Protein AF-A0A7C4N3E0-F1 (afdb_monomer_lite)

Foldseek 3Di:
DVVVVVVLVVLCVPFEEADDQPQAEEEEECPDVVVLVVVQVVCVVVVGNYDHFDWDPQLVVLVVLDDVPADSVLSGRLRRVVVVLVVVCVVCPVNRALLRYEYEQEAEDDPDSSNCSQSSSLVVLCVDPRSSNHHYYYDYPVGNVD

Secondary structure (DSSP, 8-state):
-HHHHHHHHHHHHHHEE----TTSEEEE--SSHHHHHHHHHHHHHTT-EEEEPP-SSSHHHHHHH--S-S-HHHHHHHHHHHHHHHHHHHHHGGG--GGGEEEE-----SS-GGGGHHHHHHHHHHTSGGGTT-EEE---TTTTT-

pLDDT: mean 91.71, std 10.37, range [41.34, 98.44]

Structure (mmCIF, N/CA/C/O backbone):
data_AF-A0A7C4N3E0-F1
#
_entry.id   AF-A0A7C4N3E0-F1
#
loop_
_atom_site.group_PDB
_atom_site.id
_atom_site.type_symbol
_atom_site.label_atom_id
_atom_site.label_alt_id
_atom_site.label_comp_id
_atom_site.label_asym_id
_atom_site.label_entity_id
_atom_site.label_seq_id
_atom_site.pdbx_PDB_ins_code
_atom_site.Cartn_x
_atom_site.Cartn_y
_atom_site.Cartn_z
_atom_site.occupancy
_atom_site.B_iso_or_equiv
_atom_site.auth_seq_id
_atom_site.auth_comp_id
_atom_site.auth_asym_id
_atom_site.auth_atom_id
_atom_site.pdbx_PDB_model_num
ATOM 1 N N . MET A 1 1 ? 14.570 20.605 11.450 1.00 49.59 1 MET A N 1
ATOM 2 C CA . MET A 1 1 ? 15.020 19.429 10.667 1.00 49.59 1 MET A CA 1
ATOM 3 C C . MET A 1 1 ? 15.237 18.180 11.523 1.00 49.59 1 MET A C 1
ATOM 5 O O . MET A 1 1 ? 14.588 17.195 11.225 1.00 49.59 1 MET A O 1
ATOM 9 N N . GLN A 1 2 ? 16.041 18.186 12.599 1.00 41.34 2 GLN A N 1
ATOM 10 C CA . GLN A 1 2 ? 16.314 16.962 13.393 1.00 41.34 2 GLN A CA 1
ATOM 11 C C . GLN A 1 2 ? 15.071 16.294 14.026 1.00 41.34 2 GLN A C 1
ATOM 13 O O . GLN A 1 2 ? 14.966 15.071 14.004 1.00 41.34 2 GLN A O 1
ATOM 18 N N . ALA A 1 3 ? 14.106 17.075 14.528 1.00 53.47 3 ALA A N 1
ATOM 19 C CA . ALA A 1 3 ? 12.882 16.536 15.136 1.00 53.47 3 ALA A CA 1
ATOM 20 C C . ALA A 1 3 ? 11.958 15.823 14.124 1.00 53.47 3 ALA A C 1
ATOM 22 O O . ALA A 1 3 ? 11.410 14.769 14.431 1.00 53.47 3 ALA A O 1
ATOM 23 N N . GLN A 1 4 ? 11.841 16.350 12.897 1.00 55.03 4 GLN A N 1
ATOM 24 C CA . GLN A 1 4 ? 11.071 15.713 11.817 1.00 55.03 4 GLN A CA 1
ATOM 25 C C . GLN A 1 4 ? 11.727 14.405 11.368 1.00 55.03 4 GLN A C 1
ATOM 27 O O . GLN A 1 4 ? 11.041 13.399 11.230 1.00 55.03 4 GLN A O 1
ATOM 32 N N . THR A 1 5 ? 13.058 14.382 11.231 1.00 56.62 5 THR A N 1
ATOM 33 C CA . THR A 1 5 ? 13.797 13.159 10.888 1.00 56.62 5 THR A CA 1
ATOM 34 C C . THR A 1 5 ? 13.568 12.055 11.927 1.00 56.62 5 THR A C 1
ATOM 36 O O . THR A 1 5 ? 13.282 10.921 11.554 1.00 56.62 5 THR A O 1
ATOM 39 N N . GLN A 1 6 ? 13.625 12.374 13.227 1.00 62.12 6 GLN A N 1
ATOM 40 C CA . GLN A 1 6 ? 13.362 11.402 14.298 1.00 62.12 6 GLN A CA 1
ATOM 41 C C . GLN A 1 6 ? 11.920 10.870 14.285 1.00 62.12 6 GLN A C 1
ATOM 43 O O . GLN A 1 6 ? 11.712 9.676 14.501 1.00 62.12 6 GLN A O 1
ATOM 48 N N . GLN A 1 7 ? 10.932 11.721 13.992 1.00 63.09 7 GLN A N 1
ATOM 49 C CA . GLN A 1 7 ? 9.534 11.296 13.880 1.00 63.09 7 GLN A CA 1
ATOM 50 C C . GLN A 1 7 ? 9.291 10.372 12.680 1.00 63.09 7 GLN A C 1
ATOM 52 O O . GLN A 1 7 ? 8.605 9.362 12.829 1.00 63.09 7 GLN A O 1
ATOM 57 N N . THR A 1 8 ? 9.909 10.638 11.526 1.00 62.88 8 THR A N 1
ATOM 58 C CA . THR A 1 8 ? 9.799 9.761 10.349 1.00 62.88 8 THR A CA 1
ATOM 59 C C . THR A 1 8 ? 10.345 8.359 10.625 1.00 62.88 8 THR A C 1
ATOM 61 O O . THR A 1 8 ? 9.696 7.365 10.302 1.00 62.88 8 THR A O 1
ATOM 64 N N . PHE A 1 9 ? 11.514 8.250 11.267 1.00 75.06 9 PHE A N 1
ATOM 65 C CA . PHE A 1 9 ? 12.078 6.944 11.627 1.00 75.06 9 PHE A CA 1
ATOM 66 C C . PHE A 1 9 ? 11.201 6.183 12.627 1.00 75.06 9 PHE A C 1
ATOM 68 O O . PHE A 1 9 ? 11.073 4.962 12.522 1.00 75.06 9 PHE A O 1
ATOM 75 N N . ARG A 1 10 ? 10.549 6.899 13.550 1.00 83.38 10 ARG A N 1
ATOM 76 C CA . ARG A 1 10 ? 9.587 6.305 14.479 1.00 83.38 10 ARG A CA 1
ATOM 77 C C . ARG A 1 10 ? 8.357 5.756 13.752 1.00 83.38 10 ARG A C 1
ATOM 79 O O . ARG A 1 10 ? 8.047 4.580 13.935 1.00 83.38 10 ARG A O 1
ATOM 86 N N . SER A 1 11 ? 7.730 6.541 12.872 1.00 88.19 11 SER A N 1
ATOM 87 C CA . SER A 1 11 ? 6.579 6.081 12.076 1.00 88.19 11 SER A CA 1
ATOM 88 C C . SER A 1 11 ? 6.915 4.833 11.258 1.00 88.19 11 SER A C 1
ATOM 90 O O . SER A 1 11 ? 6.170 3.856 11.283 1.00 88.19 11 SER A O 1
ATOM 92 N N . LEU A 1 12 ? 8.086 4.792 10.613 1.00 88.56 12 LEU A N 1
ATOM 93 C CA . LEU A 1 12 ? 8.535 3.601 9.886 1.00 88.56 12 LEU A CA 1
ATOM 94 C C . LEU A 1 12 ? 8.591 2.355 10.782 1.00 88.56 12 LEU A C 1
ATOM 96 O O . LEU A 1 12 ? 8.143 1.293 10.361 1.00 88.56 12 LEU A O 1
ATOM 100 N N . SER A 1 13 ? 9.098 2.477 12.013 1.00 87.31 13 SER A N 1
ATOM 101 C CA . SER A 1 13 ? 9.166 1.350 12.955 1.00 87.31 13 SER A CA 1
ATOM 102 C C . SER A 1 13 ? 7.809 0.918 13.528 1.00 87.31 13 SER A C 1
ATOM 104 O O . SER A 1 13 ? 7.627 -0.260 13.827 1.00 87.31 13 SER A O 1
ATOM 106 N N . GLU A 1 14 ? 6.856 1.841 13.678 1.00 92.06 14 GLU A N 1
ATOM 107 C CA . GLU A 1 14 ? 5.550 1.572 14.301 1.00 92.06 14 GLU A CA 1
ATOM 108 C C . GLU A 1 14 ? 4.483 1.137 13.278 1.00 92.06 14 GLU A C 1
ATOM 110 O O . GLU A 1 14 ? 3.621 0.307 13.583 1.00 92.06 14 GLU A O 1
ATOM 115 N N . ASN A 1 15 ? 4.556 1.662 12.051 1.00 95.69 15 ASN A N 1
ATOM 116 C CA . ASN A 1 15 ? 3.510 1.543 11.034 1.00 95.69 15 ASN A CA 1
ATOM 117 C C . ASN A 1 15 ? 3.8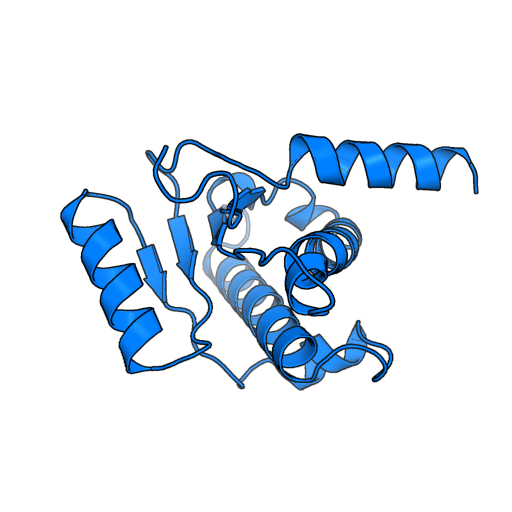95 0.664 9.835 1.00 95.69 15 ASN A C 1
ATOM 119 O O . ASN A 1 15 ? 3.033 0.397 8.996 1.00 95.69 15 ASN A O 1
ATOM 123 N N . VAL A 1 16 ? 5.138 0.178 9.739 1.00 95.50 16 VAL A N 1
ATOM 124 C CA . VAL A 1 16 ? 5.569 -0.766 8.693 1.00 95.50 16 VAL A CA 1
ATOM 125 C C . VAL A 1 16 ? 6.062 -2.059 9.331 1.00 95.50 16 VAL A C 1
ATOM 127 O O . VAL A 1 16 ? 7.002 -2.058 10.119 1.00 95.50 16 VAL A O 1
ATOM 130 N N . GLY A 1 17 ? 5.449 -3.190 8.977 1.00 93.50 17 GLY A N 1
ATOM 131 C CA . GLY A 1 17 ? 5.864 -4.483 9.514 1.00 93.50 17 GLY A CA 1
ATOM 132 C C . GLY A 1 17 ? 4.750 -5.517 9.551 1.00 93.50 17 GLY A C 1
ATOM 133 O O . GLY A 1 17 ? 3.907 -5.582 8.658 1.00 93.50 17 GLY A O 1
ATOM 134 N N . ARG A 1 18 ? 4.763 -6.363 10.583 1.00 91.69 18 ARG A N 1
ATOM 135 C CA . ARG A 1 18 ? 3.782 -7.437 10.764 1.00 91.69 18 ARG A CA 1
ATOM 136 C C . ARG A 1 18 ? 2.674 -6.998 11.702 1.00 91.69 18 ARG A C 1
ATOM 138 O O . ARG A 1 18 ? 2.933 -6.577 12.827 1.00 91.69 18 ARG A O 1
ATOM 145 N N . PHE A 1 19 ? 1.436 -7.187 11.269 1.00 93.94 19 PHE A N 1
ATOM 146 C CA . PHE A 1 19 ? 0.259 -6.799 12.033 1.00 93.94 19 PHE A CA 1
ATOM 147 C C . PHE A 1 19 ? -0.785 -7.909 12.030 1.00 93.94 19 PHE A C 1
ATOM 149 O O . PHE A 1 19 ? -0.875 -8.702 11.093 1.00 93.94 19 PHE A O 1
ATOM 156 N N . ARG A 1 20 ? -1.605 -7.955 13.084 1.00 93.06 20 ARG A N 1
ATOM 157 C CA . ARG A 1 20 ? -2.776 -8.835 13.112 1.00 93.06 20 ARG A CA 1
ATOM 158 C C . ARG A 1 20 ? -3.817 -8.292 12.137 1.00 93.06 20 ARG A C 1
ATOM 160 O O . ARG A 1 20 ? -4.222 -7.140 12.252 1.00 93.06 20 ARG A O 1
ATOM 167 N N . LEU A 1 21 ? -4.267 -9.140 11.216 1.00 94.50 21 LEU A N 1
ATOM 168 C CA . LEU A 1 21 ? -5.257 -8.777 10.19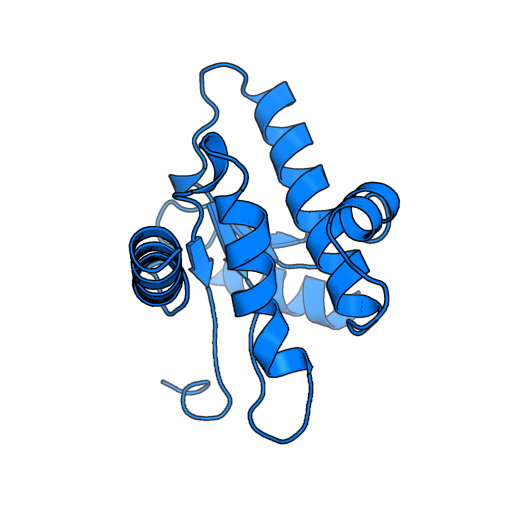5 1.00 94.50 21 LEU A CA 1
ATOM 169 C C . LEU A 1 21 ? -6.710 -8.922 10.679 1.00 94.50 21 LEU A C 1
ATOM 171 O O . LEU A 1 21 ? -7.638 -8.554 9.960 1.00 94.50 21 LEU A O 1
ATOM 175 N N . LYS A 1 22 ? -6.919 -9.463 11.888 1.00 91.81 22 LYS A N 1
ATOM 176 C CA . LYS A 1 22 ? -8.253 -9.671 12.461 1.00 91.81 22 LYS A CA 1
ATOM 177 C C . LYS A 1 22 ? -9.005 -8.340 12.545 1.00 91.81 22 LYS A C 1
ATOM 179 O O . LYS A 1 22 ? -8.445 -7.346 12.997 1.00 91.81 22 LYS A O 1
ATOM 184 N N . ASP A 1 23 ? -10.256 -8.343 12.090 1.00 93.38 23 ASP A N 1
ATOM 185 C CA . ASP A 1 23 ? -11.169 -7.193 12.081 1.00 93.38 23 ASP A CA 1
ATOM 186 C C . ASP A 1 23 ? -10.707 -6.000 11.217 1.00 93.38 23 ASP A C 1
ATOM 188 O O . ASP A 1 23 ? -11.373 -4.964 11.167 1.00 93.38 23 ASP A O 1
ATOM 192 N N . LYS A 1 24 ? -9.628 -6.150 10.439 1.00 97.06 24 LYS A N 1
ATOM 193 C CA . LYS A 1 24 ? -9.122 -5.133 9.505 1.00 97.06 24 LYS A CA 1
ATOM 194 C C . LYS A 1 24 ? -9.543 -5.424 8.065 1.00 97.06 24 LYS A C 1
ATOM 196 O O . LYS A 1 24 ? -9.987 -6.527 7.743 1.00 97.06 24 LYS A O 1
ATOM 201 N N . ILE A 1 25 ? -9.441 -4.410 7.212 1.00 98.19 25 ILE A N 1
ATOM 202 C CA . ILE A 1 25 ? -9.569 -4.510 5.758 1.00 98.19 25 ILE A CA 1
ATOM 203 C C . ILE A 1 25 ? -8.152 -4.538 5.191 1.00 98.19 25 ILE A C 1
ATOM 205 O O . ILE A 1 25 ? -7.382 -3.598 5.377 1.00 98.19 25 ILE A O 1
ATOM 209 N N . PHE A 1 26 ? -7.794 -5.637 4.538 1.00 98.25 26 PHE A N 1
ATOM 210 C CA . PHE A 1 26 ? -6.452 -5.854 4.019 1.00 98.25 26 PHE A CA 1
ATOM 211 C C . PHE A 1 26 ? -6.390 -5.467 2.542 1.00 98.25 26 PHE A C 1
ATOM 213 O O . PHE A 1 26 ? -6.965 -6.145 1.693 1.00 98.25 26 PHE A O 1
ATOM 220 N N . LEU A 1 27 ? -5.733 -4.351 2.246 1.00 98.44 27 LEU A N 1
ATOM 221 C CA . LEU A 1 27 ? -5.657 -3.768 0.912 1.00 98.44 27 LEU A CA 1
ATOM 222 C C . LEU A 1 27 ? -4.467 -4.353 0.160 1.00 98.44 27 LEU A C 1
ATOM 224 O O . LEU A 1 27 ? -3.327 -4.206 0.591 1.00 98.44 27 LEU A O 1
ATOM 228 N N . ILE A 1 28 ? -4.726 -5.005 -0.966 1.00 97.75 28 ILE A N 1
ATOM 229 C CA . ILE A 1 28 ? -3.710 -5.640 -1.802 1.00 97.75 28 ILE A CA 1
ATOM 230 C C . ILE A 1 28 ? -3.591 -4.834 -3.101 1.00 97.75 28 ILE A C 1
ATOM 232 O O . ILE A 1 28 ? -4.601 -4.660 -3.788 1.00 97.75 28 ILE A O 1
ATOM 236 N N . PRO A 1 29 ? -2.391 -4.355 -3.472 1.00 96.25 29 PRO A N 1
ATOM 237 C CA . PRO A 1 29 ? -2.184 -3.695 -4.752 1.00 96.25 29 PRO A CA 1
ATOM 238 C C . PRO A 1 29 ? -2.233 -4.724 -5.886 1.00 96.25 29 PRO A C 1
ATOM 240 O O . PRO A 1 29 ? -1.610 -5.789 -5.809 1.00 96.25 29 PRO A O 1
ATOM 243 N N . GLN A 1 30 ? -2.927 -4.408 -6.978 1.00 94.69 30 GLN A N 1
ATOM 244 C CA . GLN A 1 30 ? -2.983 -5.277 -8.154 1.00 94.69 30 GLN A CA 1
ATOM 245 C C . GLN A 1 30 ? -1.744 -5.096 -9.048 1.00 94.69 30 GLN A C 1
ATOM 247 O O . GLN A 1 30 ? -1.825 -4.672 -10.193 1.00 94.69 30 GLN A O 1
ATOM 252 N N . MET A 1 31 ? -0.565 -5.475 -8.545 1.00 90.56 31 MET A N 1
ATOM 253 C CA . MET A 1 31 ? 0.683 -5.444 -9.334 1.00 90.56 31 MET A CA 1
ATOM 254 C C . MET A 1 31 ? 0.710 -6.493 -10.458 1.00 90.56 31 MET A C 1
ATOM 256 O O . MET A 1 31 ? 1.425 -6.356 -11.448 1.00 90.56 31 MET A O 1
ATOM 260 N N . ASN A 1 32 ? -0.057 -7.570 -10.292 1.00 93.00 32 ASN A N 1
ATOM 261 C CA . ASN A 1 32 ? -0.294 -8.597 -11.294 1.00 93.00 32 ASN A CA 1
ATOM 262 C C . ASN A 1 32 ? -1.734 -9.088 -11.141 1.00 93.00 32 ASN A C 1
ATOM 264 O O . ASN A 1 32 ? -2.175 -9.353 -10.022 1.00 93.00 32 ASN A O 1
ATOM 268 N N . ARG A 1 33 ? -2.452 -9.257 -12.255 1.00 91.50 33 ARG A N 1
ATOM 269 C CA . ARG A 1 33 ? -3.855 -9.686 -12.230 1.00 91.50 33 ARG A CA 1
ATOM 270 C C . ARG A 1 33 ? -4.026 -11.048 -11.549 1.00 91.50 33 ARG A C 1
ATOM 272 O O . ARG A 1 33 ? -4.784 -11.161 -10.595 1.00 91.50 33 ARG A O 1
ATOM 279 N N . ILE A 1 34 ? -3.300 -12.068 -12.003 1.00 96.12 34 ILE A N 1
ATOM 280 C CA . ILE A 1 34 ? -3.432 -13.441 -11.491 1.00 96.12 34 ILE A CA 1
ATOM 281 C C . ILE A 1 34 ? -2.935 -13.520 -10.045 1.00 96.12 34 ILE A C 1
ATOM 283 O O . ILE A 1 34 ? -3.667 -13.969 -9.167 1.00 96.12 34 ILE A O 1
ATOM 287 N N . GLY A 1 35 ? -1.717 -13.038 -9.788 1.00 94.31 35 GLY A N 1
ATOM 288 C CA . GLY A 1 35 ? -1.096 -13.087 -8.465 1.00 94.31 35 GLY A CA 1
ATOM 289 C C . GLY A 1 35 ? -1.879 -12.301 -7.413 1.00 94.31 35 GLY A C 1
ATOM 290 O O . GLY A 1 35 ? -2.077 -12.796 -6.307 1.00 94.31 35 GLY A O 1
ATOM 291 N N . GLY A 1 36 ? -2.392 -11.118 -7.765 1.00 95.19 36 GLY A N 1
ATOM 292 C CA . GLY A 1 36 ? -3.212 -10.300 -6.871 1.00 95.19 36 GLY A CA 1
ATOM 293 C C . GLY A 1 36 ? -4.531 -10.978 -6.498 1.00 95.19 36 GLY A C 1
ATOM 294 O O . GLY A 1 36 ? -4.881 -11.035 -5.319 1.00 95.19 36 GLY A O 1
ATOM 295 N N . HIS A 1 37 ? -5.238 -11.558 -7.477 1.00 96.62 37 HIS A N 1
ATOM 296 C CA . HIS A 1 37 ? -6.468 -12.308 -7.208 1.00 96.62 37 HIS A CA 1
ATOM 297 C C . HIS A 1 37 ? -6.212 -13.582 -6.399 1.00 96.62 37 HIS A C 1
ATOM 299 O O . HIS A 1 37 ? -6.976 -13.865 -5.476 1.00 96.62 37 HIS A O 1
ATOM 305 N N . LEU A 1 38 ? -5.138 -14.319 -6.698 1.00 97.25 38 LEU A N 1
ATOM 306 C CA . LEU A 1 38 ? -4.753 -15.512 -5.943 1.00 97.25 38 LEU A CA 1
ATOM 307 C C . LEU A 1 38 ? -4.460 -15.165 -4.479 1.00 97.25 38 LEU A C 1
ATOM 309 O O . LEU A 1 38 ? -4.995 -15.803 -3.575 1.00 97.25 38 LEU A O 1
ATOM 313 N N . LEU A 1 39 ? -3.667 -14.116 -4.245 1.00 95.38 39 LEU A N 1
ATOM 314 C CA . LEU A 1 39 ? -3.315 -13.660 -2.904 1.00 95.38 39 LEU A CA 1
ATOM 315 C C . LEU A 1 39 ? -4.552 -13.203 -2.119 1.00 95.38 39 LEU A C 1
ATOM 317 O O . LEU A 1 39 ? -4.760 -13.632 -0.985 1.00 95.38 39 LEU A O 1
ATOM 321 N N . ALA A 1 40 ? -5.405 -12.374 -2.729 1.00 97.19 40 ALA A N 1
ATOM 322 C CA . ALA A 1 40 ? -6.644 -11.921 -2.103 1.00 97.19 40 ALA A CA 1
ATOM 323 C C . ALA A 1 40 ? -7.590 -13.091 -1.792 1.00 97.19 40 ALA A C 1
ATOM 325 O O . ALA A 1 40 ? -8.188 -13.127 -0.716 1.00 97.19 40 ALA A O 1
ATOM 326 N N . GLY A 1 41 ? -7.706 -14.060 -2.705 1.00 97.69 41 GLY A N 1
ATOM 327 C CA . GLY A 1 41 ? -8.492 -15.277 -2.514 1.00 97.69 41 GLY A CA 1
ATOM 328 C C . GLY A 1 41 ? -7.995 -16.119 -1.340 1.00 97.69 41 GLY A C 1
ATOM 329 O O . GLY A 1 41 ? -8.796 -16.505 -0.492 1.00 97.69 41 GLY A O 1
ATOM 330 N N . ALA A 1 42 ? -6.679 -16.325 -1.239 1.00 96.75 42 ALA A N 1
ATOM 331 C CA . ALA A 1 42 ? -6.068 -17.060 -0.134 1.00 96.75 42 ALA A CA 1
ATOM 332 C C . ALA A 1 42 ? -6.334 -16.382 1.220 1.00 96.75 42 ALA A C 1
ATOM 334 O O . ALA A 1 42 ? -6.789 -17.024 2.158 1.00 96.75 42 ALA A O 1
ATOM 335 N N . PHE A 1 43 ? -6.144 -15.066 1.339 1.00 96.12 43 PHE A N 1
ATOM 336 C CA . PHE A 1 43 ? -6.458 -14.368 2.593 1.00 96.12 43 PHE A CA 1
ATOM 337 C C . PHE A 1 43 ? -7.946 -14.463 2.962 1.00 96.12 43 PHE A C 1
ATOM 339 O O . PHE A 1 43 ? -8.280 -14.687 4.129 1.00 96.12 43 PHE A O 1
ATOM 346 N N . ARG A 1 44 ? -8.844 -14.363 1.974 1.00 97.38 44 ARG A N 1
ATOM 347 C CA . ARG A 1 44 ? -10.290 -14.530 2.187 1.00 97.38 44 ARG A CA 1
ATOM 348 C C . ARG A 1 44 ? -10.649 -15.926 2.690 1.00 97.38 44 ARG A C 1
ATOM 350 O O . ARG A 1 44 ? -11.511 -16.022 3.559 1.00 97.38 44 ARG A O 1
ATOM 357 N N . SER A 1 45 ? -9.984 -16.990 2.226 1.00 97.31 45 SER A N 1
ATOM 358 C CA . SER A 1 45 ? -10.246 -18.349 2.730 1.00 97.31 45 SER A CA 1
ATOM 359 C C . SER A 1 45 ? -9.860 -18.530 4.201 1.00 97.31 45 SER A C 1
ATOM 361 O O . SER A 1 45 ? -10.421 -19.389 4.872 1.00 97.31 45 SER A O 1
ATOM 363 N N . PHE A 1 46 ? -8.958 -17.694 4.725 1.00 95.38 46 PHE A N 1
ATOM 364 C CA . PHE A 1 46 ? -8.619 -17.624 6.153 1.00 95.38 46 PHE A CA 1
ATOM 365 C C . PHE A 1 46 ? -9.461 -16.596 6.936 1.00 95.38 46 PHE A C 1
ATOM 367 O O . PHE A 1 46 ? -9.120 -16.246 8.065 1.00 95.38 46 PHE A O 1
ATOM 374 N N . GLY A 1 47 ? -10.554 -16.084 6.358 1.00 95.75 47 GLY A N 1
ATOM 375 C CA . GLY A 1 47 ? -11.462 -15.142 7.021 1.00 95.75 47 GLY A CA 1
ATOM 376 C C . GLY A 1 47 ? -10.951 -13.698 7.094 1.00 95.75 47 GLY A C 1
ATOM 377 O O . GLY A 1 47 ? -11.537 -12.874 7.796 1.00 95.75 47 GLY A O 1
ATOM 378 N N . VAL A 1 48 ? -9.876 -13.357 6.377 1.00 97.12 48 VAL A N 1
ATOM 379 C CA . VAL A 1 48 ? -9.388 -11.975 6.285 1.00 97.12 48 VAL A CA 1
ATOM 380 C C . VAL A 1 48 ? -10.191 -11.221 5.228 1.00 97.12 48 VAL A C 1
ATOM 382 O O . VAL A 1 48 ? -10.357 -11.686 4.099 1.00 97.12 48 VAL A O 1
ATOM 385 N N . ARG A 1 49 ? -10.648 -10.008 5.559 1.00 97.81 49 ARG A N 1
ATOM 386 C CA . ARG A 1 49 ? -11.323 -9.115 4.604 1.00 97.81 49 ARG A CA 1
ATOM 387 C C . ARG A 1 49 ? -10.307 -8.502 3.638 1.00 97.81 49 ARG A C 1
ATOM 389 O O . ARG A 1 49 ? -9.935 -7.341 3.781 1.00 97.81 49 ARG A O 1
ATOM 396 N N . ALA A 1 50 ? -9.827 -9.291 2.681 1.00 98.00 50 ALA A N 1
ATOM 397 C CA . ALA A 1 50 ? -8.874 -8.830 1.679 1.00 98.00 50 ALA A CA 1
ATOM 398 C C . ALA A 1 50 ? -9.583 -8.160 0.493 1.00 98.00 50 ALA A C 1
ATOM 400 O O . ALA A 1 50 ? -10.500 -8.735 -0.101 1.00 98.00 50 ALA A O 1
ATOM 401 N N . VAL A 1 51 ? -9.138 -6.967 0.115 1.00 98.06 51 VAL A N 1
ATOM 402 C CA . VAL A 1 51 ? -9.618 -6.205 -1.041 1.00 98.06 51 VAL A CA 1
ATOM 403 C C . VAL A 1 51 ? -8.453 -6.052 -2.004 1.00 98.06 51 VAL A C 1
ATOM 405 O O . VAL A 1 51 ? -7.416 -5.505 -1.645 1.00 98.06 51 VAL A O 1
ATOM 408 N N . LEU A 1 52 ? -8.622 -6.563 -3.221 1.00 97.69 52 LEU A N 1
ATOM 409 C CA . LEU A 1 52 ? -7.715 -6.250 -4.316 1.00 97.69 52 LEU A CA 1
ATOM 410 C C . LEU A 1 52 ? -8.136 -4.888 -4.861 1.00 97.69 52 LEU A C 1
ATOM 412 O O . LEU A 1 52 ? -9.278 -4.752 -5.293 1.00 97.69 52 LEU A O 1
ATOM 416 N N . MET A 1 53 ? -7.255 -3.899 -4.767 1.00 97.31 53 MET A N 1
ATOM 417 C CA . MET A 1 53 ? -7.542 -2.550 -5.249 1.00 97.31 53 MET A CA 1
ATOM 418 C C . MET A 1 53 ? -7.483 -2.510 -6.774 1.00 97.31 53 MET A C 1
ATOM 420 O O . MET A 1 53 ? -6.654 -3.201 -7.375 1.00 97.31 53 MET A O 1
ATOM 424 N N . ASP A 1 54 ? -8.326 -1.673 -7.375 1.00 95.50 54 ASP A N 1
ATOM 425 C CA . ASP A 1 54 ? -8.166 -1.290 -8.774 1.00 95.50 54 ASP A CA 1
ATOM 426 C C . ASP A 1 54 ? -6.803 -0.618 -8.953 1.00 95.50 54 ASP A C 1
ATOM 428 O O . ASP A 1 54 ? -6.315 0.083 -8.061 1.00 95.50 54 ASP A O 1
ATOM 432 N N . THR A 1 55 ? -6.167 -0.870 -10.092 1.00 95.69 55 THR A N 1
ATOM 433 C CA . THR A 1 55 ? -4.840 -0.335 -10.392 1.00 95.69 55 THR A CA 1
ATOM 434 C C . THR A 1 55 ? -4.885 0.595 -11.585 1.00 95.69 55 THR A C 1
ATOM 436 O O . THR A 1 55 ? -5.735 0.460 -12.463 1.00 95.69 55 THR A O 1
ATOM 439 N N . TYR A 1 56 ? -3.929 1.518 -11.638 1.00 94.06 56 TYR A N 1
ATOM 440 C CA . TYR A 1 56 ? -3.698 2.416 -12.768 1.00 94.06 56 TYR A CA 1
ATOM 441 C C . TYR A 1 56 ? -4.739 3.531 -12.946 1.00 94.06 56 TYR A C 1
ATOM 443 O O . TYR A 1 56 ? -4.582 4.377 -13.823 1.00 94.06 56 TYR A O 1
ATOM 451 N N . GLU A 1 57 ? -5.749 3.606 -12.079 1.00 94.31 57 GLU A N 1
ATOM 452 C CA . GLU A 1 57 ? -6.697 4.726 -12.039 1.00 94.31 57 GLU A CA 1
ATOM 453 C C . GLU A 1 57 ? -6.127 5.951 -11.302 1.00 94.31 57 GLU A C 1
ATOM 455 O O . GLU A 1 57 ? -6.550 7.078 -11.543 1.00 94.31 57 GLU A O 1
ATOM 460 N N . GLY A 1 58 ? -5.161 5.746 -10.396 1.00 94.81 58 GLY A N 1
ATOM 461 C CA . GLY A 1 58 ? -4.609 6.786 -9.519 1.00 94.81 58 GLY A CA 1
ATOM 462 C C . GLY A 1 58 ? -3.270 7.374 -9.967 1.00 94.81 58 GLY A C 1
ATOM 463 O O . GLY A 1 58 ? -2.591 8.007 -9.160 1.00 94.81 58 GLY A O 1
ATOM 464 N N . LEU A 1 59 ? -2.836 7.148 -11.213 1.00 95.88 59 LEU A N 1
ATOM 465 C CA . LEU A 1 59 ? -1.467 7.467 -11.642 1.00 95.88 59 LEU A CA 1
ATOM 466 C C . LEU A 1 59 ? -1.093 8.944 -11.438 1.00 95.88 59 LEU A C 1
ATOM 468 O O . LEU A 1 59 ? 0.029 9.230 -11.022 1.00 95.88 59 LEU A O 1
ATOM 472 N N . ASP A 1 60 ? -2.011 9.874 -11.692 1.00 96.62 60 ASP A N 1
ATOM 473 C CA . ASP A 1 60 ? -1.742 11.306 -11.522 1.00 96.62 60 ASP A CA 1
ATOM 474 C C . ASP A 1 60 ? -1.526 11.684 -10.050 1.00 96.62 60 ASP A C 1
ATOM 476 O O . ASP A 1 60 ? -0.625 12.466 -9.744 1.00 96.62 60 ASP A O 1
ATOM 480 N N . LEU A 1 61 ? -2.257 11.047 -9.125 1.00 96.06 61 LEU A N 1
ATOM 481 C CA . LEU A 1 61 ? -2.001 11.176 -7.686 1.00 96.06 61 LEU A CA 1
ATOM 482 C C . LEU A 1 61 ? -0.619 10.622 -7.336 1.00 96.06 61 LEU A C 1
ATOM 484 O O . LEU A 1 61 ? 0.154 11.283 -6.652 1.00 96.06 61 LEU A O 1
ATOM 488 N N . GLY A 1 62 ? -0.264 9.443 -7.850 1.00 96.00 62 GLY A N 1
ATOM 489 C CA . GLY A 1 62 ? 1.059 8.852 -7.634 1.00 96.00 62 GLY A CA 1
ATOM 490 C C . GLY A 1 62 ? 2.202 9.748 -8.127 1.00 96.00 62 GLY A C 1
ATOM 491 O O . GLY A 1 62 ? 3.208 9.921 -7.435 1.00 96.00 62 GLY A O 1
ATOM 492 N N . LYS A 1 63 ? 2.035 10.371 -9.299 1.00 96.38 63 LYS A N 1
ATOM 493 C CA . LYS A 1 63 ? 2.992 11.333 -9.867 1.00 96.38 63 LYS A CA 1
ATOM 494 C C . LYS A 1 63 ? 3.128 12.600 -9.028 1.00 96.38 63 LYS A C 1
ATOM 496 O O . LYS A 1 63 ? 4.235 13.104 -8.907 1.00 96.38 63 LYS A O 1
ATOM 501 N N . ALA A 1 64 ? 2.046 13.087 -8.420 1.00 96.56 64 ALA A N 1
ATOM 502 C CA . ALA A 1 64 ? 2.081 14.297 -7.596 1.00 96.56 64 ALA A CA 1
ATOM 503 C C . ALA A 1 64 ? 2.992 14.166 -6.362 1.00 96.56 64 ALA A C 1
ATOM 505 O O . ALA A 1 64 ? 3.540 15.164 -5.898 1.00 96.56 64 ALA A O 1
ATOM 506 N N . PHE A 1 65 ? 3.184 12.945 -5.852 1.00 95.12 65 PHE A N 1
ATOM 507 C CA . PHE A 1 65 ? 4.033 12.688 -4.685 1.00 95.12 65 PHE A CA 1
ATOM 508 C C . PHE A 1 65 ? 5.419 12.141 -5.032 1.00 95.12 65 PHE A C 1
ATOM 510 O O . PHE A 1 65 ? 6.272 12.091 -4.149 1.00 95.12 65 PHE A O 1
ATOM 517 N N . THR A 1 66 ? 5.669 11.776 -6.295 1.00 93.88 66 THR A N 1
ATOM 518 C CA . THR A 1 66 ? 6.916 11.142 -6.758 1.00 93.88 66 THR A CA 1
ATOM 519 C C . THR A 1 66 ? 7.766 12.073 -7.615 1.00 93.88 66 THR A C 1
ATOM 521 O O . THR A 1 66 ? 7.292 13.050 -8.182 1.00 93.88 66 THR A O 1
ATOM 524 N N . SER A 1 67 ? 9.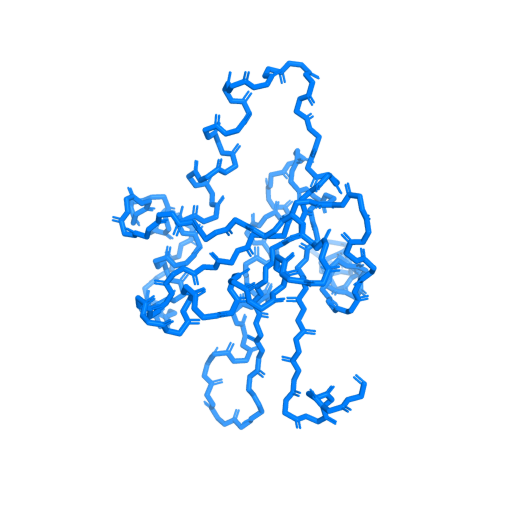069 11.791 -7.687 1.00 90.88 67 SER A N 1
ATOM 525 C CA . SER A 1 67 ? 10.044 12.643 -8.382 1.00 90.88 67 SER A CA 1
ATOM 526 C C . SER A 1 67 ? 10.433 12.122 -9.769 1.00 90.88 67 SER A C 1
ATOM 528 O O . SER A 1 67 ? 11.227 12.746 -10.472 1.00 90.88 67 SER A O 1
ATOM 530 N N . GLY A 1 68 ? 9.932 10.942 -10.147 1.00 89.06 68 GLY A N 1
ATOM 531 C CA . GLY A 1 68 ? 10.322 10.235 -11.368 1.00 89.06 68 GLY A CA 1
ATOM 532 C C . GLY A 1 68 ? 11.614 9.422 -11.227 1.00 89.06 68 GLY A C 1
ATOM 533 O O . GLY A 1 68 ? 11.985 8.701 -12.151 1.00 89.06 68 GLY A O 1
ATOM 534 N N . LYS A 1 69 ? 12.296 9.496 -10.076 1.00 90.94 69 LYS A N 1
ATOM 535 C CA . LYS A 1 69 ? 13.499 8.695 -9.769 1.00 90.94 69 LYS A CA 1
ATOM 536 C C . LYS A 1 69 ? 13.150 7.319 -9.199 1.00 90.94 69 LYS A C 1
ATOM 538 O O . LYS A 1 69 ? 13.985 6.407 -9.184 1.00 90.94 69 LYS A O 1
ATOM 543 N N . GLU A 1 70 ? 11.923 7.175 -8.718 1.00 93.25 70 GLU A N 1
ATOM 544 C CA . GLU A 1 70 ? 11.347 5.934 -8.233 1.00 93.25 70 GLU A CA 1
ATOM 545 C C . GLU A 1 70 ? 10.987 5.024 -9.415 1.00 93.25 70 GLU A C 1
ATOM 547 O O . GLU A 1 70 ? 10.685 5.479 -10.518 1.00 93.25 70 GLU A O 1
ATOM 552 N N . CYS A 1 71 ? 10.990 3.711 -9.189 1.00 93.44 71 CYS A N 1
ATOM 553 C CA . CYS A 1 71 ? 10.503 2.768 -10.191 1.00 93.44 71 CYS A CA 1
ATOM 554 C C . CYS A 1 71 ? 9.027 3.046 -10.523 1.00 93.44 71 CYS A C 1
ATOM 556 O O . CYS A 1 71 ? 8.231 3.308 -9.623 1.00 93.44 71 CYS A O 1
ATOM 558 N N . PHE A 1 72 ? 8.640 2.897 -11.791 1.00 94.38 72 PHE A N 1
ATOM 559 C CA . PHE A 1 72 ? 7.266 3.146 -12.241 1.00 94.38 72 PHE A CA 1
ATOM 560 C C . PHE A 1 72 ? 6.182 2.415 -11.416 1.00 94.38 72 PHE A C 1
ATOM 562 O O . PHE A 1 72 ? 5.216 3.064 -11.019 1.00 94.38 72 PHE A O 1
ATOM 569 N N . PRO A 1 73 ? 6.346 1.131 -11.023 1.00 94.00 73 PRO A N 1
ATOM 570 C CA . PRO A 1 73 ? 5.361 0.465 -10.169 1.00 94.00 73 PRO A CA 1
ATOM 571 C C . PRO A 1 73 ? 5.195 1.102 -8.780 1.00 94.00 73 PRO A C 1
ATOM 573 O O . PRO A 1 73 ? 4.131 0.977 -8.182 1.00 94.00 73 PRO A O 1
ATOM 576 N N . CYS A 1 74 ? 6.212 1.797 -8.256 1.00 95.75 74 CYS A N 1
ATOM 577 C CA . CYS A 1 74 ? 6.080 2.555 -7.009 1.00 95.75 74 CYS A CA 1
ATOM 578 C C . CYS A 1 74 ? 5.087 3.707 -7.192 1.00 95.75 74 CYS A C 1
ATOM 580 O O . CYS A 1 74 ? 4.215 3.906 -6.353 1.00 95.75 74 CYS A O 1
ATOM 582 N N . GLN A 1 75 ? 5.177 4.424 -8.317 1.00 96.44 75 GLN A N 1
ATOM 583 C CA . GLN A 1 75 ? 4.277 5.536 -8.631 1.00 96.44 75 GLN A CA 1
ATOM 584 C C . GLN A 1 75 ? 2.838 5.040 -8.783 1.00 96.44 75 GLN A C 1
ATOM 586 O O . GLN A 1 75 ? 1.937 5.587 -8.155 1.00 96.44 75 GLN A O 1
ATOM 591 N N . VAL A 1 76 ? 2.645 3.954 -9.541 1.00 96.88 76 VAL A N 1
ATOM 592 C CA . VAL A 1 76 ? 1.328 3.328 -9.742 1.00 96.88 76 VAL A CA 1
ATOM 593 C C . VAL A 1 76 ? 0.722 2.905 -8.403 1.00 96.88 76 VAL A C 1
ATOM 595 O O . VAL A 1 76 ? -0.339 3.388 -8.033 1.00 96.88 76 VAL A O 1
ATOM 598 N N . THR A 1 77 ? 1.433 2.085 -7.623 1.00 97.00 77 THR A N 1
ATOM 599 C CA . THR A 1 77 ? 0.897 1.554 -6.356 1.00 97.00 77 THR A CA 1
ATOM 600 C C . THR A 1 77 ? 0.687 2.628 -5.284 1.00 97.00 77 THR A C 1
ATOM 602 O O . THR A 1 77 ? -0.209 2.489 -4.457 1.00 97.00 77 THR A O 1
ATOM 605 N N . THR A 1 78 ? 1.471 3.713 -5.303 1.00 97.50 78 THR A N 1
ATOM 606 C CA . THR A 1 78 ? 1.247 4.889 -4.441 1.00 97.50 78 THR A CA 1
ATOM 607 C C . THR A 1 78 ? -0.019 5.638 -4.856 1.00 97.50 78 THR A C 1
ATOM 609 O O . THR A 1 78 ? -0.813 6.020 -4.003 1.00 97.50 78 THR A O 1
ATOM 612 N N . GLY A 1 79 ? -0.245 5.807 -6.159 1.00 97.69 79 GLY A N 1
ATOM 613 C CA . GLY A 1 79 ? -1.482 6.383 -6.680 1.00 97.69 79 GLY A CA 1
ATOM 614 C C . GLY A 1 79 ? -2.714 5.551 -6.331 1.00 97.69 79 GLY A C 1
ATOM 615 O O . GLY A 1 79 ? -3.711 6.100 -5.870 1.00 97.69 79 GLY A O 1
ATOM 616 N N . ASP A 1 80 ? -2.621 4.230 -6.488 1.00 97.62 80 ASP A N 1
ATOM 617 C CA . ASP A 1 80 ? -3.720 3.297 -6.227 1.00 97.62 80 ASP A CA 1
ATOM 618 C C . ASP A 1 80 ? -4.182 3.353 -4.761 1.00 97.62 80 ASP A C 1
ATOM 620 O O . ASP A 1 80 ? -5.378 3.489 -4.497 1.00 97.62 80 ASP A O 1
ATOM 624 N N . ILE A 1 81 ? -3.250 3.314 -3.794 1.00 97.94 81 ILE A N 1
ATOM 625 C CA . ILE A 1 81 ? -3.610 3.376 -2.367 1.00 97.94 81 ILE A CA 1
ATOM 626 C C . ILE A 1 81 ? -4.206 4.737 -1.982 1.00 97.94 81 ILE A C 1
ATOM 628 O O . ILE A 1 81 ? -5.182 4.782 -1.234 1.00 97.94 81 ILE A O 1
ATOM 632 N N . LEU A 1 82 ? -3.673 5.843 -2.515 1.00 98.00 82 LEU A N 1
ATOM 633 C CA . LEU A 1 82 ? -4.208 7.184 -2.255 1.00 98.00 82 LEU A CA 1
ATOM 634 C C . LEU A 1 82 ? -5.613 7.347 -2.840 1.00 98.00 82 LEU A C 1
ATOM 636 O O . LEU A 1 82 ? -6.516 7.824 -2.153 1.00 98.00 82 LEU A O 1
ATOM 640 N N . LEU A 1 83 ? -5.820 6.911 -4.085 1.00 98.06 83 LEU A N 1
ATOM 641 C CA . LEU A 1 83 ? -7.126 6.969 -4.733 1.00 98.06 83 LEU A CA 1
ATOM 642 C C . LEU A 1 83 ? -8.157 6.123 -3.980 1.00 98.06 83 LEU A C 1
ATOM 644 O O . LEU A 1 83 ? -9.266 6.590 -3.728 1.00 98.06 83 LEU A O 1
ATOM 648 N N . PHE A 1 84 ? -7.791 4.897 -3.602 1.00 98.19 84 PHE A N 1
ATOM 649 C CA . PHE A 1 84 ? -8.676 4.003 -2.862 1.00 98.19 84 PHE A CA 1
ATOM 650 C C . PHE A 1 84 ? -9.120 4.624 -1.533 1.00 98.19 84 PHE A C 1
ATOM 652 O O . PHE A 1 84 ? -10.311 4.647 -1.224 1.00 98.19 84 PHE A O 1
ATOM 659 N N . LEU A 1 85 ? -8.180 5.166 -0.755 1.00 97.69 85 LEU A N 1
ATOM 660 C CA . LEU A 1 85 ? -8.484 5.763 0.547 1.00 97.69 85 LEU A CA 1
ATOM 661 C C . LEU A 1 85 ? -9.304 7.049 0.419 1.00 97.69 85 LEU A C 1
ATOM 663 O O . LEU A 1 85 ? -10.187 7.276 1.243 1.00 97.69 85 LEU A O 1
ATOM 667 N N . ASN A 1 86 ? -9.079 7.848 -0.627 1.00 97.00 86 ASN A N 1
ATOM 668 C CA . ASN A 1 86 ? -9.917 9.010 -0.921 1.00 97.00 86 ASN A CA 1
ATOM 669 C C . ASN A 1 86 ? -11.362 8.596 -1.233 1.00 97.00 86 ASN A C 1
ATOM 671 O O . ASN A 1 86 ? -12.287 9.137 -0.629 1.00 97.00 86 ASN A O 1
ATOM 675 N N . LYS A 1 87 ? -11.562 7.578 -2.084 1.00 97.62 87 LYS A N 1
ATOM 676 C CA . LYS A 1 87 ? -12.897 7.021 -2.375 1.00 97.62 87 LYS A CA 1
AT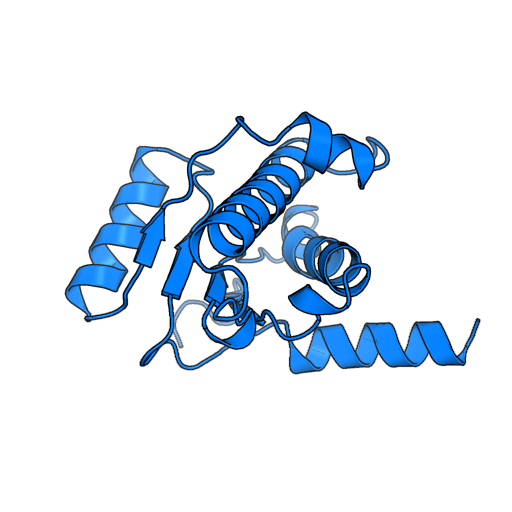OM 677 C C . LYS A 1 87 ? -13.572 6.488 -1.101 1.00 97.62 87 LYS A C 1
ATOM 679 O O . LYS A 1 87 ? -14.754 6.735 -0.872 1.00 97.62 87 LYS A O 1
ATOM 684 N N . GLU A 1 88 ? -12.833 5.792 -0.235 1.00 97.56 88 GLU A N 1
ATOM 685 C CA . GLU A 1 88 ? -13.368 5.298 1.042 1.00 97.56 88 GLU A CA 1
ATOM 686 C C . GLU A 1 88 ? -13.733 6.429 2.007 1.00 97.56 88 GLU A C 1
ATOM 688 O O . GLU A 1 88 ? -14.759 6.349 2.686 1.00 97.56 88 GLU A O 1
ATOM 693 N N . LYS A 1 89 ? -12.931 7.495 2.049 1.00 96.56 89 LYS A N 1
ATOM 694 C CA . LYS A 1 89 ? -13.211 8.696 2.839 1.00 96.56 89 LYS A CA 1
ATOM 695 C C . LYS A 1 89 ? -14.477 9.397 2.356 1.00 96.56 89 LYS A C 1
ATOM 697 O O . LYS A 1 89 ? -15.310 9.759 3.179 1.00 96.56 89 LYS A O 1
ATOM 702 N N . GLU A 1 90 ? -14.662 9.543 1.047 1.00 97.44 90 GLU A N 1
ATOM 703 C CA . GLU A 1 90 ? -15.892 10.095 0.464 1.00 97.44 90 GLU A CA 1
ATOM 704 C C . GLU A 1 90 ? -17.114 9.232 0.796 1.00 97.44 90 GLU A C 1
ATOM 706 O O . GLU A 1 90 ? -18.161 9.752 1.181 1.00 97.44 90 GLU A O 1
ATOM 711 N N . ARG A 1 91 ? -16.970 7.904 0.712 1.00 97.56 91 ARG A N 1
ATOM 712 C CA . ARG A 1 91 ? -18.050 6.947 0.979 1.00 97.56 91 ARG A CA 1
ATOM 713 C C . ARG A 1 91 ? -18.469 6.898 2.451 1.00 97.56 91 ARG A 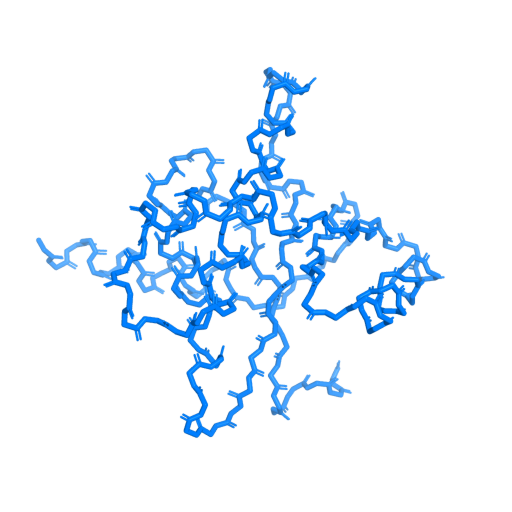C 1
ATOM 715 O O . ARG A 1 91 ? -19.652 6.727 2.736 1.00 97.56 91 ARG A O 1
ATOM 722 N N . LEU A 1 92 ? -17.515 6.971 3.380 1.00 96.69 92 LEU A N 1
ATOM 723 C CA . LEU A 1 92 ? -17.755 6.833 4.824 1.00 96.69 92 LEU A CA 1
ATOM 724 C C . LEU A 1 92 ? -17.925 8.179 5.543 1.00 96.69 92 LEU A C 1
ATOM 726 O O . LEU A 1 92 ? -18.484 8.228 6.638 1.00 96.69 92 LEU A O 1
ATOM 730 N N . GLY A 1 93 ? -17.444 9.276 4.957 1.00 96.12 93 GLY A N 1
ATOM 731 C CA . GLY A 1 93 ? -17.502 10.606 5.549 1.00 96.12 93 GLY A CA 1
ATOM 732 C C . GLY A 1 93 ? -16.865 10.643 6.939 1.00 96.12 93 GLY A C 1
ATOM 733 O O . GLY A 1 93 ? -15.672 10.395 7.101 1.00 96.12 93 GLY A O 1
ATOM 734 N N . LYS A 1 94 ? -17.674 10.951 7.958 1.00 94.81 94 LYS A N 1
ATOM 735 C CA . LYS A 1 94 ? -17.222 11.053 9.358 1.00 94.81 94 LYS A CA 1
ATOM 736 C C . LYS A 1 94 ? -16.850 9.707 9.984 1.00 94.81 94 LYS A C 1
ATOM 738 O O . LYS A 1 94 ? -16.122 9.699 10.969 1.00 94.81 94 LYS A O 1
ATOM 743 N N . ASP A 1 95 ? -17.321 8.601 9.412 1.00 96.06 95 ASP A N 1
ATOM 744 C CA . ASP A 1 95 ? -17.040 7.249 9.904 1.00 96.06 95 ASP A CA 1
ATOM 745 C C . ASP A 1 95 ? -15.750 6.659 9.309 1.00 96.06 95 ASP A C 1
ATOM 747 O O . ASP A 1 95 ? -15.401 5.506 9.590 1.00 96.06 95 ASP A O 1
ATOM 751 N N . PHE A 1 96 ? -15.049 7.423 8.461 1.00 97.38 96 PHE A N 1
ATOM 752 C CA . PHE A 1 96 ? -13.759 7.017 7.923 1.00 97.38 96 PHE A CA 1
ATOM 753 C C . PHE A 1 96 ? -12.714 6.939 9.038 1.00 97.38 96 PHE A C 1
ATOM 755 O O . PHE A 1 96 ? -12.474 7.897 9.769 1.00 97.38 96 PHE A O 1
ATOM 762 N N . ASP A 1 97 ? -12.060 5.787 9.124 1.00 97.12 97 ASP A N 1
ATOM 763 C CA . ASP A 1 97 ? -11.015 5.510 10.098 1.00 97.12 97 ASP A CA 1
ATOM 764 C C . ASP A 1 97 ? -9.913 4.694 9.417 1.00 97.12 97 ASP A C 1
ATOM 766 O O . ASP A 1 97 ? -10.107 3.523 9.064 1.00 97.12 97 ASP A O 1
ATOM 770 N N . SER A 1 98 ? -8.754 5.325 9.219 1.00 96.75 98 SER A N 1
ATOM 771 C CA . SER A 1 98 ? -7.612 4.723 8.530 1.00 96.75 98 SER A CA 1
ATOM 772 C C . SER A 1 98 ? -7.021 3.533 9.289 1.00 96.75 98 SER A C 1
ATOM 774 O O . SER A 1 98 ? -6.462 2.634 8.657 1.00 96.75 98 SER A O 1
ATOM 776 N N . GLU A 1 99 ? -7.228 3.432 10.609 1.00 96.88 99 GLU A N 1
ATOM 777 C CA . GLU A 1 99 ? -6.779 2.283 11.397 1.00 96.88 99 GLU A CA 1
ATOM 778 C C . GLU A 1 99 ? -7.514 0.994 11.026 1.00 96.88 99 GLU A C 1
ATOM 780 O O . GLU A 1 99 ? -7.035 -0.102 11.339 1.00 96.88 99 GLU A O 1
ATOM 785 N N . ARG A 1 100 ? -8.685 1.074 10.383 1.00 97.19 100 ARG A N 1
ATOM 786 C CA . ARG A 1 100 ? -9.428 -0.107 9.913 1.00 97.19 100 ARG A CA 1
ATOM 787 C C . ARG A 1 100 ? -8.741 -0.795 8.742 1.00 97.19 100 ARG A C 1
ATOM 789 O O . ARG A 1 100 ? -9.048 -1.959 8.486 1.00 97.19 100 ARG A O 1
ATOM 796 N N . TYR A 1 101 ? -7.815 -0.117 8.071 1.00 98.25 101 TYR A N 1
ATOM 797 C CA . TYR A 1 101 ? -7.147 -0.600 6.873 1.00 98.25 101 TYR A CA 1
ATOM 798 C C . TYR A 1 101 ? -5.695 -0.990 7.166 1.00 98.25 101 TYR A C 1
ATOM 800 O O . TYR A 1 101 ? -4.989 -0.355 7.950 1.00 98.25 101 TYR A O 1
ATOM 808 N N . ILE A 1 102 ? -5.239 -2.052 6.508 1.00 98.25 102 ILE A N 1
ATOM 809 C CA . ILE A 1 102 ? -3.829 -2.433 6.443 1.00 98.25 102 ILE A CA 1
ATOM 810 C C . ILE A 1 102 ? -3.482 -2.591 4.971 1.00 98.25 102 ILE A C 1
ATOM 812 O O . ILE A 1 102 ? -4.061 -3.435 4.292 1.00 98.25 102 ILE A O 1
ATOM 816 N N . TYR A 1 103 ? -2.531 -1.803 4.487 1.00 98.25 103 TYR A N 1
ATOM 817 C CA . TYR A 1 103 ? -2.038 -1.899 3.122 1.00 98.25 103 TYR A CA 1
ATOM 818 C C . TYR A 1 103 ? -0.915 -2.925 3.014 1.00 98.25 103 TYR A C 1
ATOM 820 O O . TYR A 1 103 ? 0.021 -2.908 3.804 1.00 98.25 103 TYR A O 1
ATOM 828 N N . PHE A 1 104 ? -0.997 -3.833 2.051 1.00 97.19 104 PHE A N 1
ATOM 829 C CA . PHE A 1 104 ? 0.034 -4.826 1.807 1.00 97.19 104 PHE A CA 1
ATOM 830 C C . PHE A 1 104 ? 1.077 -4.301 0.829 1.00 97.19 104 PHE A C 1
ATOM 832 O O . PHE A 1 104 ? 0.778 -4.064 -0.339 1.00 97.19 104 PHE A O 1
ATOM 839 N N . MET A 1 105 ? 2.321 -4.194 1.284 1.00 96.56 105 MET A N 1
ATOM 840 C CA . MET A 1 105 ? 3.451 -3.929 0.404 1.00 96.56 105 MET A CA 1
ATOM 841 C C . MET A 1 105 ? 4.657 -4.741 0.880 1.00 96.56 105 MET A C 1
ATOM 843 O O . MET A 1 105 ? 5.352 -4.319 1.815 1.00 96.56 105 MET A O 1
ATOM 847 N N . PRO A 1 106 ? 4.892 -5.925 0.282 1.00 92.50 106 PRO A N 1
ATOM 848 C CA . PRO A 1 106 ? 6.038 -6.740 0.633 1.00 92.50 106 PRO A CA 1
ATOM 849 C C . PRO A 1 106 ? 7.327 -6.059 0.176 1.00 92.50 106 PRO A C 1
ATOM 851 O O . PRO A 1 106 ? 7.324 -5.132 -0.632 1.00 92.50 106 PRO A O 1
ATOM 854 N N . GLU A 1 107 ? 8.446 -6.548 0.685 1.00 89.12 107 GLU A N 1
ATOM 855 C CA . GLU A 1 107 ? 9.770 -6.111 0.276 1.00 89.12 107 GLU A CA 1
ATOM 856 C C . GLU A 1 107 ? 10.646 -7.301 -0.100 1.00 89.12 107 GLU A C 1
ATOM 858 O O . GLU A 1 107 ? 10.500 -8.408 0.418 1.00 89.12 107 GLU A O 1
ATOM 863 N N . ALA A 1 108 ? 11.590 -7.052 -0.999 1.00 84.25 108 ALA A N 1
ATOM 864 C CA . ALA A 1 108 ? 12.631 -8.003 -1.348 1.00 84.25 108 ALA A CA 1
ATOM 865 C C . ALA A 1 108 ? 13.976 -7.489 -0.837 1.00 84.25 108 ALA A C 1
ATOM 867 O O . ALA A 1 108 ? 14.255 -6.291 -0.913 1.00 84.25 108 ALA A O 1
ATOM 868 N N . GLU A 1 109 ? 14.819 -8.400 -0.359 1.00 78.75 109 GLU A N 1
ATOM 869 C CA . GLU A 1 109 ? 16.217 -8.083 -0.074 1.00 78.75 109 GLU A CA 1
ATOM 870 C C . GLU A 1 109 ? 17.058 -8.100 -1.356 1.00 78.75 109 GLU A C 1
ATOM 872 O O . GLU A 1 109 ? 16.767 -8.837 -2.299 1.00 78.75 109 GLU A O 1
ATOM 877 N N . GLY A 1 110 ? 18.116 -7.289 -1.386 1.00 80.25 110 GLY A N 1
ATOM 878 C CA . GLY A 1 110 ? 19.033 -7.171 -2.522 1.00 80.25 110 GLY A CA 1
ATOM 879 C C . GLY A 1 110 ? 19.029 -5.772 -3.149 1.00 80.25 110 GLY A C 1
ATOM 880 O O . GLY A 1 110 ? 18.438 -4.846 -2.596 1.00 80.25 110 GLY A O 1
ATOM 881 N N . PRO A 1 111 ? 19.669 -5.584 -4.318 1.00 82.88 111 PRO A N 1
ATOM 882 C CA . PRO A 1 111 ? 19.822 -4.269 -4.953 1.00 82.88 111 PRO A CA 1
ATOM 883 C C . PRO A 1 111 ? 18.512 -3.719 -5.551 1.00 82.88 111 PRO A C 1
ATOM 885 O O . PRO A 1 111 ? 18.504 -2.681 -6.213 1.00 82.88 111 PRO A O 1
ATOM 888 N N . CYS A 1 112 ? 17.393 -4.422 -5.368 1.00 85.81 112 CYS A N 1
ATOM 889 C CA . CYS A 1 112 ? 16.113 -4.041 -5.934 1.00 85.81 112 CYS A CA 1
ATOM 890 C C . CYS A 1 112 ? 15.504 -2.856 -5.173 1.00 85.81 112 CYS A C 1
ATOM 892 O O . CYS A 1 112 ? 15.263 -2.926 -3.969 1.00 85.81 112 CYS A O 1
ATOM 894 N N . ARG A 1 113 ? 15.130 -1.795 -5.900 1.00 90.38 113 ARG A N 1
ATOM 895 C CA . ARG A 1 113 ? 14.406 -0.639 -5.335 1.00 90.38 113 ARG A CA 1
ATOM 896 C C . ARG A 1 113 ? 13.040 -1.003 -4.742 1.00 90.38 113 ARG A C 1
ATOM 898 O O . ARG A 1 113 ? 12.506 -0.223 -3.960 1.00 90.38 113 ARG A O 1
ATOM 905 N N . PHE A 1 114 ? 12.495 -2.177 -5.072 1.00 90.81 114 PHE A N 1
ATOM 906 C CA . PHE A 1 114 ? 11.247 -2.681 -4.497 1.00 90.81 114 PHE A CA 1
ATOM 907 C C . PHE A 1 114 ? 11.280 -2.731 -2.965 1.00 90.81 114 PHE A C 1
ATOM 909 O O . PHE A 1 114 ? 10.287 -2.396 -2.327 1.00 90.81 114 PHE A O 1
ATOM 916 N N . GLY A 1 115 ? 12.438 -3.030 -2.359 1.00 89.38 115 GLY A N 1
ATOM 917 C CA . GLY A 1 115 ? 12.570 -3.056 -0.899 1.00 89.38 115 GLY A CA 1
ATOM 918 C C . GLY A 1 115 ? 12.296 -1.714 -0.204 1.00 89.38 115 GLY A C 1
ATOM 919 O O . GLY A 1 115 ? 12.007 -1.671 0.993 1.00 89.38 115 GLY A O 1
ATOM 920 N N . MET A 1 116 ? 12.322 -0.615 -0.963 1.00 92.06 116 MET A N 1
ATOM 921 C CA . MET A 1 116 ? 12.065 0.734 -0.462 1.00 92.06 116 MET A CA 1
ATOM 922 C C . MET A 1 116 ? 10.619 1.201 -0.641 1.00 92.06 116 MET A C 1
ATOM 924 O O . MET A 1 116 ? 10.277 2.257 -0.113 1.00 92.06 116 MET A O 1
ATOM 928 N N . TYR A 1 117 ? 9.765 0.449 -1.345 1.00 94.94 117 TYR A N 1
ATOM 929 C CA . TYR A 1 117 ? 8.410 0.904 -1.680 1.00 94.94 117 TYR A CA 1
ATOM 930 C C . TYR A 1 117 ? 7.590 1.197 -0.428 1.00 94.94 117 TYR A C 1
ATOM 932 O O . TYR A 1 117 ? 7.078 2.302 -0.293 1.00 94.94 117 TYR A O 1
ATOM 940 N N . ASN A 1 118 ? 7.535 0.259 0.525 1.00 95.12 118 ASN A N 1
ATOM 941 C CA . ASN A 1 118 ? 6.758 0.458 1.748 1.00 95.12 118 ASN A CA 1
ATOM 942 C C . ASN A 1 118 ? 7.286 1.619 2.614 1.00 95.12 118 ASN A C 1
ATOM 944 O O . ASN A 1 118 ? 6.483 2.349 3.184 1.00 95.12 118 ASN A O 1
ATOM 948 N N . LYS A 1 119 ? 8.606 1.862 2.662 1.00 94.31 119 LYS A N 1
ATOM 949 C CA . LYS A 1 119 ? 9.185 3.000 3.398 1.00 94.31 119 LYS A CA 1
ATOM 950 C C . LYS A 1 119 ? 8.813 4.318 2.740 1.00 94.31 119 LYS A C 1
ATOM 952 O O . LYS A 1 119 ? 8.388 5.249 3.413 1.00 94.31 119 LYS A O 1
ATOM 957 N N . TYR A 1 120 ? 8.950 4.383 1.422 1.00 95.25 120 TYR A N 1
ATOM 958 C CA . TYR A 1 120 ? 8.604 5.573 0.663 1.00 95.25 120 TYR A CA 1
ATOM 959 C C . TYR A 1 120 ? 7.103 5.877 0.746 1.00 95.25 120 TYR A C 1
ATOM 961 O O . TYR A 1 120 ? 6.712 6.992 1.074 1.00 95.25 120 TYR A O 1
ATOM 969 N N . GLN A 1 121 ? 6.258 4.867 0.545 1.00 96.75 121 GLN A N 1
ATOM 970 C CA . GLN A 1 121 ? 4.808 4.995 0.678 1.00 96.75 121 GLN A CA 1
ATOM 971 C C . GLN A 1 121 ? 4.401 5.401 2.091 1.00 96.75 121 GLN A C 1
ATOM 973 O O . GLN A 1 121 ? 3.497 6.213 2.237 1.00 96.75 121 GLN A O 1
ATOM 978 N N . ARG A 1 122 ? 5.091 4.915 3.129 1.00 97.00 122 ARG A N 1
ATOM 979 C CA . ARG A 1 122 ? 4.861 5.376 4.501 1.00 97.00 122 ARG A CA 1
ATOM 980 C C . ARG A 1 122 ? 5.134 6.870 4.656 1.00 97.00 122 ARG A C 1
ATOM 982 O O . ARG A 1 122 ? 4.293 7.568 5.204 1.00 97.00 122 ARG A O 1
ATOM 989 N N . ILE A 1 123 ? 6.249 7.366 4.117 1.00 95.81 123 ILE A N 1
ATOM 990 C CA . ILE A 1 123 ? 6.577 8.803 4.133 1.00 95.81 123 ILE A CA 1
ATOM 991 C C . ILE A 1 123 ? 5.483 9.620 3.431 1.00 95.81 123 ILE A C 1
ATOM 993 O O . ILE A 1 123 ? 5.073 10.658 3.943 1.00 95.81 123 ILE A O 1
ATOM 997 N N . VAL A 1 124 ? 4.985 9.146 2.284 1.00 96.19 124 VAL A N 1
ATOM 998 C CA . VAL A 1 124 ? 3.883 9.806 1.566 1.00 96.19 124 VAL A CA 1
ATOM 999 C C . VAL A 1 124 ? 2.610 9.806 2.411 1.00 96.19 124 VAL A C 1
ATOM 1001 O O . VAL A 1 124 ? 1.995 10.852 2.578 1.00 96.19 124 VAL A O 1
ATOM 1004 N N . LEU A 1 125 ? 2.228 8.669 2.992 1.00 96.88 125 LEU A N 1
ATOM 1005 C CA . LEU A 1 125 ? 1.024 8.552 3.817 1.00 96.88 125 LEU A CA 1
ATOM 1006 C C . LEU A 1 125 ? 1.104 9.399 5.100 1.00 96.88 125 LEU A C 1
ATOM 1008 O O . LEU A 1 125 ? 0.097 9.968 5.500 1.00 96.88 125 LEU A O 1
ATOM 1012 N N . ASP A 1 126 ? 2.285 9.550 5.703 1.00 95.62 126 ASP A N 1
ATOM 1013 C CA . ASP A 1 126 ? 2.504 10.409 6.881 1.00 95.62 126 ASP A CA 1
ATOM 1014 C C . ASP A 1 126 ? 2.344 11.903 6.578 1.00 95.62 126 ASP A C 1
ATOM 1016 O O . ASP A 1 126 ? 2.141 12.699 7.492 1.00 95.62 126 ASP A O 1
ATOM 1020 N N . SER A 1 127 ? 2.406 12.305 5.304 1.00 94.62 127 SER A N 1
ATOM 1021 C CA . SER A 1 127 ? 2.118 13.689 4.911 1.00 94.62 127 SER A CA 1
ATOM 1022 C C . SER A 1 127 ? 0.627 14.046 4.997 1.00 94.62 127 SER A C 1
ATOM 1024 O O . SER A 1 127 ? 0.282 15.227 4.956 1.00 94.62 127 SER A O 1
ATOM 1026 N N . PHE A 1 128 ? -0.246 13.044 5.167 1.00 95.19 128 PHE A N 1
ATOM 1027 C CA . PHE A 1 128 ? -1.684 13.207 5.362 1.00 95.19 128 PHE A CA 1
ATOM 1028 C C . PHE A 1 128 ? -2.052 12.868 6.815 1.00 95.19 128 PHE A C 1
ATOM 1030 O O . PHE A 1 128 ? -2.001 11.692 7.190 1.00 95.19 128 PHE A O 1
ATOM 1037 N N . PRO A 1 129 ? -2.461 13.848 7.643 1.00 93.50 129 PRO A N 1
ATOM 1038 C CA . PRO A 1 129 ? -2.802 13.609 9.048 1.00 93.50 129 PRO A CA 1
ATOM 1039 C C . PRO A 1 129 ? -3.841 12.498 9.258 1.00 93.50 129 PRO A C 1
ATOM 1041 O O . PRO A 1 129 ? -3.769 11.740 10.221 1.00 93.50 129 PRO A O 1
ATOM 1044 N N . GLU A 1 130 ? -4.798 12.346 8.342 1.00 94.62 130 GLU A N 1
ATOM 1045 C CA . GLU A 1 130 ? -5.819 11.300 8.418 1.00 94.62 130 GLU A CA 1
ATOM 1046 C C . GLU A 1 130 ? -5.299 9.886 8.096 1.00 94.62 130 GLU A C 1
ATOM 1048 O O . GLU A 1 130 ? -5.950 8.902 8.453 1.00 94.62 130 GLU A O 1
ATOM 1053 N N . LEU A 1 131 ? -4.142 9.756 7.434 1.00 96.44 131 LEU A N 1
ATOM 1054 C CA . LEU A 1 131 ? -3.542 8.474 7.038 1.00 96.44 131 LEU A CA 1
ATOM 1055 C C . LEU A 1 131 ? -2.331 8.085 7.896 1.00 96.44 131 LEU A C 1
ATOM 1057 O O . LEU A 1 131 ? -1.780 6.995 7.708 1.00 96.44 131 LEU A O 1
ATOM 1061 N N . GLU A 1 132 ? -1.939 8.922 8.860 1.00 94.00 132 GLU A N 1
ATOM 1062 C CA . GLU A 1 132 ? -0.804 8.693 9.767 1.00 94.00 132 GLU A CA 1
ATOM 1063 C C . GLU A 1 132 ? -0.887 7.322 10.460 1.00 94.00 132 GLU A C 1
ATOM 1065 O O . GLU A 1 132 ? 0.112 6.622 10.607 1.00 94.00 132 GLU A O 1
ATOM 1070 N N . ARG A 1 133 ? -2.101 6.892 10.823 1.00 95.56 133 ARG A N 1
ATOM 1071 C CA . ARG A 1 133 ? -2.335 5.631 11.544 1.00 95.56 133 ARG A CA 1
ATOM 1072 C C . ARG A 1 133 ? -2.614 4.419 10.657 1.00 95.56 133 ARG A C 1
ATOM 1074 O O . ARG A 1 133 ? -2.774 3.307 11.169 1.00 95.56 133 ARG A O 1
ATOM 1081 N N . LEU A 1 134 ? -2.670 4.601 9.337 1.00 97.44 134 LEU A N 1
ATOM 1082 C CA . LEU A 1 134 ? -2.777 3.481 8.407 1.00 97.44 134 LEU A CA 1
ATOM 1083 C C . LEU A 1 134 ? -1.521 2.619 8.519 1.00 97.44 134 LEU A C 1
ATOM 1085 O O . LEU A 1 134 ? -0.413 3.142 8.539 1.00 97.44 134 LEU A O 1
ATOM 1089 N N . LYS A 1 135 ? -1.656 1.297 8.541 1.00 97.75 135 LYS A N 1
ATOM 1090 C CA . LYS A 1 135 ? -0.501 0.396 8.656 1.00 97.75 135 LYS A CA 1
ATOM 1091 C C . LYS A 1 135 ? -0.133 -0.213 7.314 1.00 97.75 135 LYS A C 1
ATOM 1093 O O . LYS A 1 135 ? -1.014 -0.542 6.524 1.00 97.75 135 LYS A O 1
ATOM 1098 N N . ILE A 1 136 ? 1.161 -0.422 7.086 1.00 97.88 136 ILE A N 1
ATOM 1099 C CA . ILE A 1 136 ? 1.679 -1.163 5.935 1.00 97.88 136 ILE A CA 1
ATOM 1100 C C . ILE A 1 136 ? 2.163 -2.539 6.397 1.00 97.88 136 ILE A C 1
ATOM 1102 O O . ILE A 1 136 ? 3.217 -2.679 7.019 1.00 97.88 136 ILE A O 1
ATOM 1106 N N . GLY A 1 137 ? 1.378 -3.566 6.080 1.00 95.81 137 GLY A N 1
ATOM 1107 C CA . GLY A 1 137 ? 1.756 -4.962 6.232 1.00 95.81 137 GLY A CA 1
ATOM 1108 C C . GLY A 1 137 ? 2.875 -5.324 5.256 1.00 95.81 137 GLY A C 1
ATOM 1109 O O . GLY A 1 137 ? 2.674 -5.269 4.044 1.00 95.81 137 GLY A O 1
ATOM 1110 N N . SER A 1 138 ? 4.035 -5.715 5.780 1.00 93.00 138 SER A N 1
ATOM 1111 C CA . SER A 1 138 ? 5.207 -6.100 4.988 1.00 93.00 138 SER A CA 1
ATOM 1112 C C . SER A 1 138 ? 5.699 -7.497 5.365 1.00 93.00 138 SER A C 1
ATOM 1114 O O . SER A 1 138 ? 5.800 -7.847 6.544 1.00 93.00 138 SER A O 1
ATOM 1116 N N . LEU A 1 139 ? 6.040 -8.275 4.338 1.00 90.31 139 LEU A N 1
ATOM 1117 C CA . LEU A 1 139 ? 6.798 -9.520 4.429 1.00 90.31 139 LEU A CA 1
ATOM 1118 C C . LEU A 1 139 ? 8.123 -9.326 3.697 1.00 90.31 139 LEU A C 1
ATOM 1120 O O . LEU A 1 139 ? 8.163 -8.641 2.675 1.00 90.31 139 LEU A O 1
ATOM 1124 N N . THR A 1 140 ? 9.185 -9.938 4.210 1.00 85.94 140 THR A N 1
ATOM 1125 C CA . THR A 1 140 ? 10.535 -9.846 3.645 1.00 85.94 140 THR A CA 1
ATOM 1126 C C . THR A 1 140 ? 11.059 -11.230 3.283 1.00 85.94 140 THR A C 1
ATOM 1128 O O . THR A 1 140 ? 10.610 -12.240 3.833 1.00 85.94 140 THR A O 1
ATOM 1131 N N . SER A 1 141 ? 12.073 -11.300 2.417 1.00 82.81 141 SER A N 1
ATOM 1132 C CA . SER A 1 141 ? 12.723 -12.570 2.060 1.00 82.81 141 SER A CA 1
ATOM 1133 C C . SER A 1 141 ? 13.286 -13.335 3.269 1.00 82.81 141 SER A C 1
ATOM 1135 O O . SER A 1 141 ? 13.374 -14.557 3.225 1.00 82.81 141 SER A O 1
ATOM 1137 N N . LYS A 1 142 ? 13.627 -12.649 4.371 1.00 82.50 142 LYS A N 1
ATOM 1138 C CA . LYS A 1 142 ? 14.102 -13.288 5.613 1.00 82.50 142 LYS A CA 1
ATOM 1139 C C . LYS A 1 142 ? 12.996 -13.942 6.428 1.00 82.50 142 LYS A C 1
ATOM 1141 O O . LYS A 1 142 ? 13.282 -14.716 7.334 1.00 82.50 142 LYS A O 1
ATOM 1146 N N . ASN A 1 143 ? 11.748 -13.556 6.191 1.00 81.56 143 ASN A N 1
ATOM 1147 C CA . ASN A 1 143 ? 10.693 -13.741 7.174 1.00 81.56 143 ASN A CA 1
ATOM 1148 C C . ASN A 1 143 ? 9.358 -14.199 6.544 1.00 81.56 143 ASN A C 1
ATOM 1150 O O . ASN A 1 143 ? 8.340 -14.255 7.227 1.00 81.56 143 ASN A O 1
ATOM 1154 N N . ALA A 1 144 ? 9.376 -14.578 5.264 1.00 78.38 144 ALA A N 1
ATOM 1155 C CA . ALA A 1 144 ? 8.198 -14.975 4.495 1.00 78.38 144 ALA A CA 1
ATOM 1156 C C . ALA A 1 144 ? 7.558 -16.313 4.924 1.00 78.38 144 ALA A C 1
ATOM 1158 O O . ALA A 1 144 ? 6.398 -16.542 4.601 1.00 78.38 144 ALA A O 1
ATOM 1159 N N . TYR A 1 145 ? 8.291 -17.178 5.635 1.00 78.25 145 TYR A N 1
ATOM 1160 C CA . TYR A 1 145 ? 7.826 -18.510 6.068 1.00 78.25 145 TYR A CA 1
ATOM 1161 C C . TYR A 1 145 ? 7.428 -18.597 7.549 1.00 78.25 145 TYR A C 1
ATOM 1163 O O . TYR A 1 145 ? 7.087 -19.681 8.018 1.00 78.25 145 TYR A O 1
ATOM 1171 N N . ALA A 1 146 ? 7.564 -17.501 8.296 1.00 61.53 146 ALA A N 1
ATOM 1172 C CA . ALA A 1 146 ? 7.350 -17.490 9.744 1.00 61.53 146 ALA A CA 1
ATOM 1173 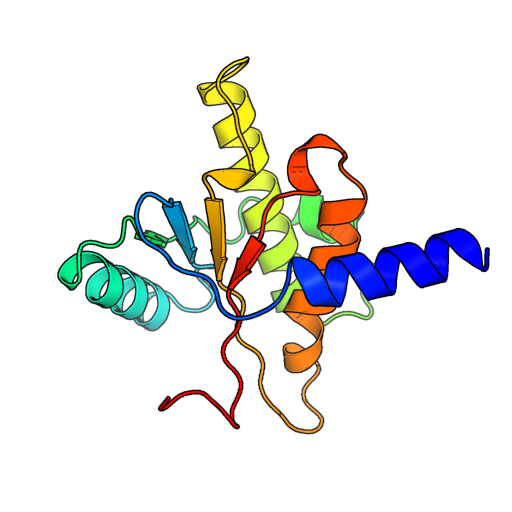C C . ALA A 1 146 ? 5.888 -17.255 10.136 1.00 61.53 146 ALA A C 1
ATOM 1175 O O . ALA A 1 146 ? 5.140 -16.679 9.314 1.00 61.53 146 ALA A O 1
#

Sequence (146 aa):
MQAQTQQTFRSLSENVGRFRLKDKIFLIPQMNRIGGHLLAGAFRSFGVRAVLMDTYEGLDLGKAFTSGKECFPCQVTTGDILLFLNKEKERLGKDFDSERYIYFMPEAEGPCRFGMYNKYQRIVLDSFPELERLKIGSLTSKNAYA

Radius of gyration: 14.8 Å; chains: 1; bounding box: 38×38×28 Å